Protein AF-A0A0Q0VVP1-F1 (afdb_monomer)

Radius of gyration: 11.6 Å; Cα contacts (8 Å, |Δi|>4): 82; chains: 1; bounding box: 25×30×28 Å

Foldseek 3Di:
DDDQPPWDWDDPCQQCPDPVDGHPPVDDPVVQVVCCVVVNADHWDDPDPPDTIDISVRSVVSVVVVVVD

Structure (mmCIF, N/CA/C/O backbone):
data_AF-A0A0Q0VVP1-F1
#
_entry.id   AF-A0A0Q0VVP1-F1
#
loop_
_atom_site.group_PDB
_atom_site.id
_atom_site.type_symbol
_atom_site.label_atom_id
_atom_site.label_alt_id
_atom_site.label_comp_id
_atom_site.label_asym_id
_atom_site.label_entity_id
_atom_site.label_seq_id
_atom_site.pdbx_PDB_ins_code
_atom_site.Cartn_x
_atom_site.Cartn_y
_atom_site.Cartn_z
_atom_site.occupancy
_atom_site.B_iso_or_equiv
_atom_site.auth_seq_id
_atom_site.auth_comp_id
_atom_site.auth_asym_id
_atom_site.auth_atom_id
_atom_site.pdbx_PDB_model_num
ATOM 1 N N . MET A 1 1 ? 2.226 -3.100 -19.550 1.00 50.34 1 MET A N 1
ATOM 2 C CA . MET A 1 1 ? 1.712 -2.352 -18.381 1.00 50.34 1 MET A CA 1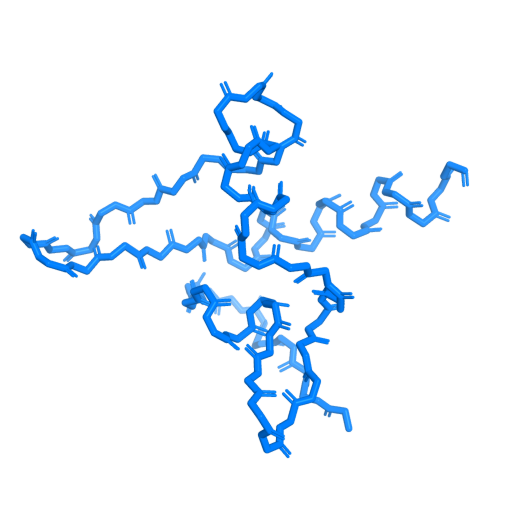
ATOM 3 C C . MET A 1 1 ? 0.670 -3.213 -17.686 1.00 50.34 1 MET A C 1
ATOM 5 O O . MET A 1 1 ? -0.199 -3.738 -18.370 1.00 50.34 1 MET A O 1
ATOM 9 N N . LYS A 1 2 ? 0.788 -3.453 -16.373 1.00 60.69 2 LYS A N 1
ATOM 10 C CA . LYS A 1 2 ? -0.243 -4.184 -15.619 1.00 60.69 2 LYS A CA 1
ATOM 11 C C . LYS A 1 2 ? -1.348 -3.194 -15.262 1.00 60.69 2 LYS A C 1
ATOM 13 O O . LYS A 1 2 ? -1.124 -2.303 -14.450 1.00 60.69 2 LYS A O 1
ATOM 18 N N . ASN A 1 3 ? -2.505 -3.339 -15.896 1.00 72.25 3 ASN A N 1
ATOM 19 C CA . ASN A 1 3 ? -3.669 -2.519 -15.585 1.00 72.25 3 ASN A CA 1
ATOM 20 C C . ASN A 1 3 ? -4.235 -2.929 -14.222 1.00 72.25 3 ASN A C 1
ATOM 22 O O . ASN A 1 3 ? -4.272 -4.116 -13.887 1.00 72.25 3 ASN A O 1
ATOM 26 N N . LEU A 1 4 ? -4.662 -1.942 -13.430 1.00 80.81 4 LEU A N 1
ATOM 27 C CA . LEU A 1 4 ? -5.473 -2.217 -12.248 1.00 80.81 4 LEU A CA 1
ATOM 28 C C . LEU A 1 4 ? -6.793 -2.857 -12.707 1.00 80.81 4 LEU A C 1
ATOM 30 O O . LEU A 1 4 ? -7.376 -2.351 -13.671 1.00 80.81 4 LEU A O 1
ATOM 34 N N . PRO A 1 5 ? -7.286 -3.911 -12.028 1.00 86.38 5 PRO A N 1
ATOM 35 C CA . PRO A 1 5 ? -8.634 -4.427 -12.277 1.00 86.38 5 PRO A CA 1
ATOM 36 C C . PRO A 1 5 ? -9.679 -3.317 -12.086 1.00 86.38 5 PRO A C 1
ATOM 38 O O . PRO A 1 5 ? -9.359 -2.272 -11.519 1.00 86.38 5 PRO A O 1
ATOM 41 N N . GLU A 1 6 ? -10.904 -3.500 -12.585 1.00 87.44 6 GLU A N 1
ATOM 42 C CA . GLU A 1 6 ? -11.951 -2.473 -12.466 1.00 87.44 6 GLU A CA 1
ATOM 43 C C . GLU A 1 6 ? -12.335 -2.189 -11.015 1.00 87.44 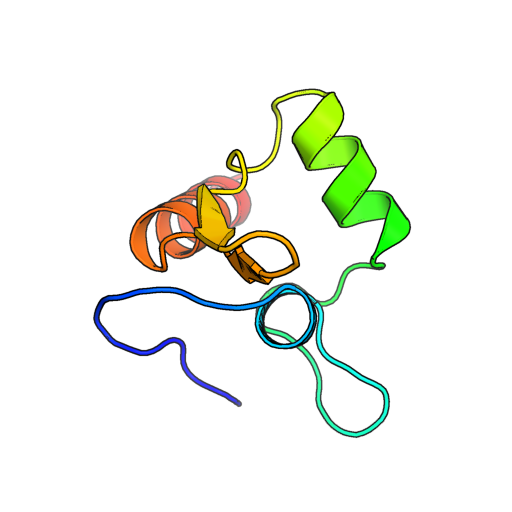6 GLU A C 1
ATOM 45 O O . GLU A 1 6 ? -12.389 -1.027 -10.617 1.00 87.44 6 GLU A O 1
ATOM 50 N N . GLU A 1 7 ? -12.486 -3.242 -10.216 1.00 92.19 7 GLU A N 1
ATOM 51 C CA . GLU A 1 7 ? -12.883 -3.174 -8.813 1.00 92.19 7 GLU A CA 1
ATOM 52 C C . GLU A 1 7 ? -12.115 -4.206 -7.966 1.00 92.19 7 GLU A C 1
ATOM 54 O O . GLU A 1 7 ? -11.338 -5.022 -8.473 1.00 92.19 7 GLU A O 1
ATOM 59 N N . GLY A 1 8 ? -12.319 -4.163 -6.646 1.00 94.00 8 GLY A N 1
ATOM 60 C CA . GLY A 1 8 ? -11.741 -5.107 -5.690 1.00 94.00 8 GLY A CA 1
ATOM 61 C C . GLY A 1 8 ? -10.507 -4.573 -4.962 1.00 94.00 8 GLY A C 1
ATOM 62 O O . GLY A 1 8 ? -10.437 -3.398 -4.591 1.00 94.00 8 GLY A O 1
ATOM 63 N N . PHE A 1 9 ? -9.532 -5.453 -4.714 1.00 95.38 9 PHE A N 1
ATOM 64 C CA . PHE A 1 9 ? -8.376 -5.160 -3.866 1.00 95.38 9 PHE A CA 1
ATOM 65 C C . PHE A 1 9 ? -7.051 -5.535 -4.522 1.00 95.38 9 PHE A C 1
ATOM 67 O O . PHE A 1 9 ? -6.920 -6.580 -5.156 1.00 95.38 9 PHE A O 1
ATOM 74 N N . VAL A 1 10 ? -6.034 -4.713 -4.278 1.00 94.81 10 VAL A N 1
ATOM 75 C CA . VAL A 1 10 ? -4.659 -4.936 -4.728 1.00 94.81 10 VAL A CA 1
ATOM 76 C C . VAL A 1 10 ? -3.692 -5.049 -3.559 1.00 94.81 10 VAL A C 1
ATOM 78 O O . VAL A 1 10 ? -3.870 -4.467 -2.487 1.00 94.81 10 VAL A O 1
ATOM 81 N N . ARG A 1 11 ? -2.640 -5.839 -3.758 1.00 94.69 11 ARG A N 1
ATOM 82 C CA . ARG A 1 11 ? -1.554 -6.028 -2.792 1.00 94.69 11 ARG A CA 1
ATOM 83 C C . ARG A 1 11 ? -0.443 -5.016 -3.038 1.00 94.69 11 ARG A C 1
ATOM 85 O O . ARG A 1 11 ? -0.277 -4.511 -4.142 1.00 94.69 11 ARG A O 1
ATOM 92 N N . LEU A 1 12 ? 0.391 -4.809 -2.020 1.00 94.44 12 LEU A N 1
ATOM 93 C CA . LEU A 1 12 ? 1.528 -3.889 -2.090 1.00 94.44 12 LEU A CA 1
ATOM 94 C C . LEU A 1 12 ? 2.410 -4.136 -3.321 1.00 94.44 12 LEU A C 1
ATOM 96 O O . LEU A 1 12 ? 2.680 -3.198 -4.055 1.00 94.44 12 LEU A O 1
ATOM 100 N N . SER A 1 13 ? 2.772 -5.390 -3.606 1.00 92.25 13 SER A N 1
ATOM 101 C CA . SER A 1 13 ? 3.590 -5.757 -4.773 1.00 92.25 13 SER A CA 1
ATOM 102 C C . SER A 1 13 ? 2.954 -5.420 -6.126 1.00 92.25 13 SER A C 1
ATOM 104 O O . SER A 1 13 ? 3.675 -5.269 -7.102 1.00 92.25 13 SER A O 1
ATOM 106 N N . GLN A 1 14 ? 1.627 -5.296 -6.211 1.00 92.81 14 GLN A N 1
ATOM 107 C CA . GLN A 1 14 ? 0.947 -4.840 -7.429 1.00 92.81 14 GLN A CA 1
ATOM 108 C C . GLN A 1 14 ? 0.971 -3.311 -7.546 1.00 92.81 14 GLN A C 1
ATOM 110 O O . GLN A 1 14 ? 1.004 -2.784 -8.653 1.00 92.81 14 GLN A O 1
ATOM 115 N N . ILE A 1 15 ? 0.981 -2.605 -6.412 1.00 93.88 15 ILE A N 1
ATOM 116 C CA . ILE A 1 15 ? 1.035 -1.141 -6.365 1.00 93.88 15 ILE A CA 1
ATOM 117 C C . ILE A 1 15 ? 2.444 -0.659 -6.709 1.00 93.88 15 ILE A C 1
ATOM 119 O O . ILE A 1 15 ? 2.599 0.103 -7.654 1.00 93.88 15 ILE A O 1
ATOM 123 N N . ILE A 1 16 ? 3.460 -1.129 -5.976 1.00 93.94 16 ILE A N 1
ATOM 124 C CA . ILE A 1 16 ? 4.850 -0.661 -6.123 1.00 93.94 16 ILE A CA 1
ATOM 125 C C . ILE A 1 16 ? 5.665 -1.438 -7.161 1.00 93.94 16 ILE A C 1
ATOM 127 O O . ILE A 1 16 ? 6.715 -0.985 -7.605 1.00 93.94 16 ILE A O 1
ATOM 131 N N . GLY A 1 17 ? 5.179 -2.614 -7.552 1.00 91.00 17 GLY A N 1
ATOM 132 C CA . GLY A 1 17 ? 5.906 -3.533 -8.416 1.00 91.00 17 GLY A CA 1
ATOM 133 C C . GLY A 1 17 ? 6.816 -4.476 -7.646 1.00 91.00 17 GLY A C 1
ATOM 134 O O . GLY A 1 17 ? 6.856 -4.520 -6.412 1.00 91.00 17 GLY A O 1
ATOM 135 N N . ASN A 1 18 ? 7.543 -5.278 -8.405 1.00 88.38 18 ASN A N 1
ATOM 136 C CA . ASN A 1 18 ? 8.557 -6.194 -7.915 1.00 88.38 18 ASN A CA 1
ATOM 137 C C . ASN A 1 18 ? 9.774 -6.164 -8.855 1.00 88.38 18 ASN A C 1
ATOM 139 O O . ASN A 1 18 ? 9.876 -5.307 -9.728 1.00 88.38 18 ASN A O 1
ATOM 143 N N . LYS A 1 19 ? 10.715 -7.093 -8.657 1.00 83.44 19 LYS A N 1
ATOM 144 C CA . LYS A 1 19 ? 11.927 -7.192 -9.481 1.00 83.44 19 LYS A CA 1
ATOM 145 C C . LYS A 1 19 ? 11.616 -7.464 -10.959 1.00 83.44 19 LYS A C 1
ATOM 147 O O . LYS A 1 19 ? 12.358 -7.015 -11.823 1.00 83.44 19 LYS A O 1
ATOM 152 N N . ASP A 1 20 ? 10.533 -8.189 -11.225 1.00 86.19 20 ASP A N 1
ATOM 153 C CA . ASP A 1 20 ? 10.203 -8.704 -12.557 1.00 86.19 20 ASP A CA 1
ATOM 154 C C . ASP A 1 20 ? 9.273 -7.771 -13.342 1.00 86.19 20 ASP A C 1
ATOM 156 O O . ASP A 1 20 ? 9.217 -7.832 -14.568 1.00 86.19 20 ASP A O 1
ATOM 160 N N . ALA A 1 21 ? 8.513 -6.919 -12.651 1.00 84.44 21 ALA A N 1
ATOM 161 C CA . ALA A 1 21 ? 7.555 -6.019 -13.268 1.00 84.44 21 ALA A CA 1
ATOM 162 C C . ALA A 1 21 ? 7.391 -4.712 -12.472 1.00 84.44 21 ALA A C 1
ATOM 164 O O . ALA A 1 21 ? 7.224 -4.750 -11.247 1.00 84.44 21 ALA A O 1
ATOM 165 N N . PRO A 1 22 ? 7.340 -3.555 -13.159 1.00 86.50 22 PRO A N 1
ATOM 166 C CA . PRO A 1 22 ? 7.020 -2.292 -12.514 1.00 86.50 22 PRO A CA 1
ATOM 167 C C . PRO A 1 22 ? 5.579 -2.298 -11.992 1.00 86.50 22 PRO A C 1
ATOM 169 O O . PRO A 1 22 ? 4.680 -2.916 -12.574 1.00 86.50 22 PRO A O 1
ATOM 172 N N . GLY A 1 23 ? 5.376 -1.601 -10.878 1.00 90.44 23 GLY A N 1
ATOM 173 C CA . GLY A 1 23 ? 4.057 -1.357 -10.314 1.00 90.44 23 GLY A CA 1
ATOM 174 C C . GLY A 1 23 ? 3.346 -0.208 -11.002 1.00 90.44 23 GLY A C 1
ATOM 175 O O . GLY A 1 23 ? 3.906 0.484 -11.848 1.00 90.44 23 GLY A O 1
ATOM 176 N N . VAL A 1 24 ? 2.105 0.013 -10.586 1.00 91.44 24 VAL A N 1
ATOM 177 C CA . VAL A 1 24 ? 1.312 1.163 -11.031 1.00 91.44 24 VAL A CA 1
ATOM 178 C C . VAL A 1 24 ? 1.907 2.475 -10.506 1.00 91.44 24 VAL A C 1
ATOM 180 O O . VAL A 1 24 ? 1.885 3.485 -11.197 1.00 91.44 24 VAL A O 1
ATOM 183 N N . LEU A 1 25 ? 2.483 2.445 -9.303 1.00 90.88 25 LEU A N 1
ATOM 184 C CA . LEU A 1 25 ? 3.235 3.541 -8.701 1.00 90.88 25 LEU A CA 1
ATOM 185 C C . LEU A 1 25 ? 4.681 3.073 -8.497 1.00 90.88 25 LEU A C 1
ATOM 187 O O . LEU A 1 25 ? 4.933 2.354 -7.531 1.00 90.88 25 LEU A O 1
ATOM 191 N N . PRO A 1 26 ? 5.641 3.443 -9.365 1.00 88.50 26 PRO A N 1
ATOM 192 C CA . PRO A 1 26 ? 7.016 2.942 -9.317 1.00 88.50 26 PRO A CA 1
ATOM 193 C C . PRO A 1 26 ? 7.839 3.615 -8.202 1.00 88.50 26 PRO A C 1
ATOM 195 O O . PRO A 1 26 ? 8.865 4.243 -8.445 1.00 88.50 26 PRO A O 1
ATOM 198 N N . ILE A 1 27 ? 7.382 3.494 -6.956 1.00 92.12 27 ILE A N 1
ATOM 199 C CA . ILE A 1 27 ? 8.042 4.015 -5.757 1.00 92.12 27 ILE A CA 1
ATOM 200 C C . ILE A 1 27 ? 8.442 2.878 -4.825 1.00 92.12 27 ILE A C 1
ATOM 202 O O . ILE A 1 27 ? 7.883 1.785 -4.856 1.00 92.12 27 ILE A O 1
ATOM 206 N N . SER A 1 28 ? 9.419 3.126 -3.956 1.00 92.88 28 SER A N 1
ATOM 207 C CA . SER A 1 28 ? 9.891 2.094 -3.036 1.00 92.88 28 SER A CA 1
ATOM 208 C C . SER A 1 28 ? 8.825 1.711 -2.002 1.00 92.88 28 SER A C 1
ATOM 210 O O . SER A 1 28 ? 8.006 2.526 -1.569 1.00 92.88 28 SER A O 1
ATOM 212 N N . ARG A 1 29 ? 8.891 0.461 -1.523 1.00 94.94 29 ARG A N 1
ATOM 213 C CA . ARG A 1 29 ? 8.051 -0.040 -0.422 1.00 94.94 29 ARG A CA 1
ATOM 214 C C . ARG A 1 29 ? 8.060 0.889 0.787 1.00 94.94 29 ARG A C 1
ATOM 216 O O . ARG A 1 29 ? 7.011 1.148 1.370 1.00 94.94 29 ARG A O 1
ATOM 223 N N . SER A 1 30 ? 9.247 1.342 1.173 1.00 95.38 30 SER A N 1
ATOM 224 C CA . SER A 1 30 ? 9.456 2.187 2.345 1.00 95.38 30 SER A CA 1
ATOM 225 C C . SER A 1 30 ? 8.741 3.525 2.186 1.00 95.38 30 SER A C 1
ATOM 227 O O . SER A 1 30 ? 8.029 3.936 3.095 1.00 95.38 30 SER A O 1
ATOM 229 N N . SER A 1 31 ? 8.862 4.149 1.009 1.00 95.94 31 SER A N 1
ATOM 230 C CA . SER A 1 31 ? 8.187 5.411 0.691 1.00 95.94 31 SER A CA 1
ATOM 231 C C . SER A 1 31 ? 6.666 5.253 0.703 1.00 95.94 31 SER A C 1
ATOM 233 O O . SER A 1 31 ? 5.967 6.055 1.320 1.00 95.94 31 SER A O 1
ATOM 235 N N . PHE A 1 32 ? 6.148 4.166 0.118 1.00 95.94 32 PHE A N 1
ATOM 236 C CA . PHE A 1 32 ? 4.714 3.890 0.146 1.00 95.94 32 PHE A CA 1
ATOM 237 C C . PHE A 1 32 ? 4.189 3.716 1.578 1.00 95.94 32 PHE A C 1
ATOM 239 O O . PHE A 1 32 ? 3.209 4.340 1.973 1.00 95.94 32 PHE A O 1
ATOM 246 N N . LEU A 1 33 ? 4.856 2.912 2.407 1.00 95.12 33 LEU A N 1
ATOM 247 C CA . LEU A 1 33 ? 4.414 2.698 3.787 1.00 95.12 33 LEU A CA 1
ATOM 248 C C . LEU A 1 33 ? 4.568 3.949 4.667 1.00 95.12 33 LEU A C 1
ATOM 250 O O . LEU A 1 3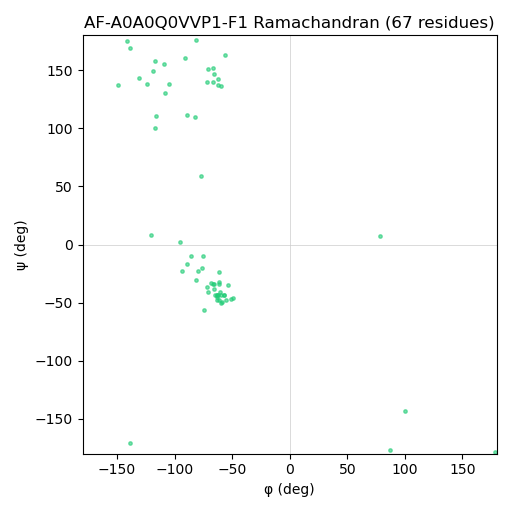3 ? 3.727 4.171 5.538 1.00 95.12 33 LEU A O 1
ATOM 254 N N . ALA A 1 34 ? 5.593 4.774 4.432 1.00 97.06 34 ALA A N 1
ATOM 255 C CA . ALA A 1 34 ? 5.748 6.063 5.102 1.00 97.06 34 ALA A CA 1
ATOM 256 C C . ALA A 1 34 ? 4.595 7.011 4.746 1.00 97.06 34 ALA A C 1
ATOM 258 O O . ALA A 1 34 ? 3.932 7.514 5.649 1.00 97.06 34 ALA A O 1
ATOM 259 N N . GLY A 1 35 ? 4.260 7.136 3.456 1.00 95.75 35 GLY A N 1
ATOM 260 C CA . GLY A 1 35 ? 3.123 7.939 3.004 1.00 95.75 35 GLY A CA 1
ATOM 261 C C . GLY A 1 35 ? 1.781 7.448 3.555 1.00 95.75 35 GLY A C 1
ATOM 262 O O . GLY A 1 35 ? 0.914 8.256 3.872 1.00 95.75 35 GLY A O 1
ATOM 263 N N . VAL A 1 36 ? 1.607 6.134 3.741 1.00 96.69 36 VAL A N 1
ATOM 264 C CA . VAL A 1 36 ? 0.424 5.575 4.424 1.00 96.69 36 VA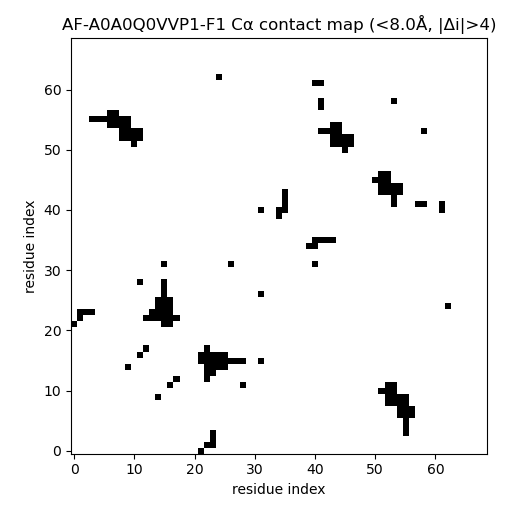L A CA 1
ATOM 265 C C . VAL A 1 36 ? 0.387 5.999 5.894 1.00 96.69 36 VAL A C 1
ATOM 267 O O . VAL A 1 36 ? -0.671 6.369 6.399 1.00 96.69 36 VAL A O 1
ATOM 270 N N . ARG A 1 37 ? 1.530 5.959 6.592 1.00 96.06 37 ARG A N 1
ATOM 271 C CA . ARG A 1 37 ? 1.635 6.371 8.002 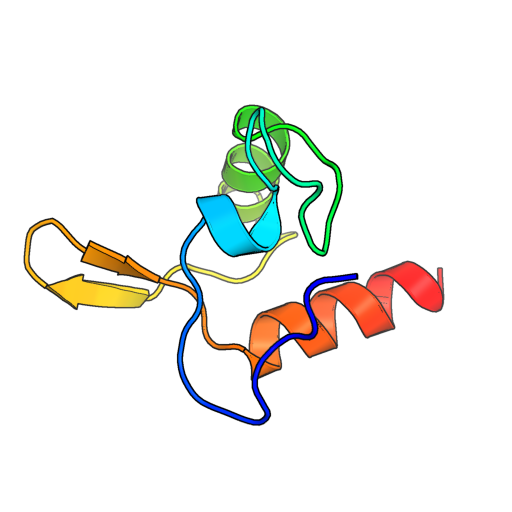1.00 96.06 37 ARG A CA 1
ATOM 2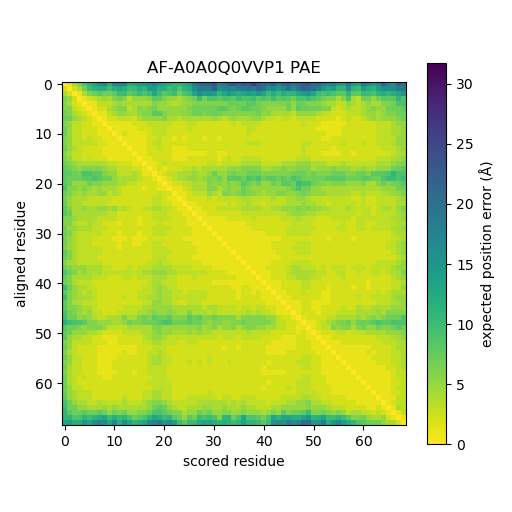72 C C . ARG A 1 37 ? 1.387 7.870 8.185 1.00 96.06 37 ARG A C 1
ATOM 274 O O . ARG A 1 37 ? 0.750 8.255 9.155 1.00 96.06 37 ARG A O 1
ATOM 281 N N . GLU A 1 38 ? 1.866 8.686 7.253 1.00 96.25 38 GLU A N 1
ATOM 282 C CA . GLU A 1 38 ? 1.679 10.144 7.221 1.00 96.25 38 GLU A CA 1
ATOM 283 C C . GLU A 1 38 ? 0.266 10.556 6.778 1.00 96.25 38 GLU A C 1
ATOM 285 O O . GLU A 1 38 ? -0.095 11.724 6.870 1.00 96.25 38 GLU A O 1
ATOM 290 N N . GLY A 1 39 ? -0.551 9.614 6.293 1.00 94.75 39 GLY A N 1
ATOM 291 C CA . GLY A 1 39 ? -1.895 9.891 5.785 1.00 94.75 39 GLY A CA 1
ATOM 292 C C . GLY A 1 39 ? -1.928 10.475 4.369 1.00 94.75 39 GLY A C 1
ATOM 293 O O . GLY A 1 39 ? -3.000 10.836 3.888 1.00 94.75 39 GLY A O 1
ATOM 294 N N . ARG A 1 40 ? -0.785 10.534 3.673 1.00 93.50 40 ARG A N 1
ATOM 295 C CA . ARG A 1 40 ? -0.699 10.941 2.262 1.00 93.50 40 ARG A CA 1
ATOM 296 C C . ARG A 1 40 ? -1.272 9.879 1.322 1.00 93.50 40 ARG A C 1
ATOM 298 O O . ARG A 1 40 ? -1.900 10.220 0.325 1.00 93.50 40 ARG A O 1
ATOM 305 N N . PHE A 1 41 ? -1.066 8.601 1.642 1.00 96.00 41 PHE A N 1
ATOM 306 C CA . PHE A 1 41 ? -1.514 7.452 0.846 1.00 96.00 41 PHE A CA 1
ATOM 307 C C . PHE A 1 41 ? -2.664 6.697 1.524 1.00 96.00 41 PHE A C 1
ATOM 309 O O . PHE A 1 41 ? -2.802 6.756 2.750 1.00 96.00 41 PHE A O 1
ATOM 316 N N . PRO A 1 42 ? -3.500 5.972 0.755 1.00 96.44 42 PRO A N 1
ATOM 317 C CA . PRO A 1 42 ? -4.698 5.346 1.292 1.00 96.44 42 PRO A CA 1
ATOM 318 C C . PRO A 1 42 ? -4.375 4.298 2.356 1.00 96.44 42 PRO A C 1
ATOM 320 O O . PRO A 1 42 ? -3.412 3.529 2.254 1.00 96.44 42 PRO A O 1
ATOM 323 N N . LYS A 1 43 ? -5.222 4.250 3.387 1.00 95.75 43 LYS A N 1
ATOM 324 C CA . LYS A 1 43 ? -5.075 3.298 4.487 1.00 95.75 43 LYS A CA 1
ATOM 325 C C . LYS A 1 43 ? -5.296 1.862 3.988 1.00 95.75 43 LYS A C 1
ATOM 327 O O . LYS A 1 43 ? -6.196 1.623 3.184 1.00 95.75 43 LYS A O 1
ATOM 332 N N . PRO A 1 44 ? -4.502 0.894 4.468 1.00 96.06 44 PRO A N 1
ATOM 333 C CA . PRO A 1 44 ? -4.701 -0.503 4.133 1.00 96.06 44 PRO A CA 1
ATOM 334 C C . PRO A 1 44 ? -5.951 -1.087 4.795 1.00 96.06 44 PRO A C 1
ATOM 336 O O . PRO A 1 44 ? -6.277 -0.757 5.934 1.00 96.06 44 PRO A O 1
ATOM 339 N N . VAL A 1 45 ? -6.546 -2.073 4.131 1.00 96.31 45 VAL A N 1
ATOM 340 C CA . VAL A 1 45 ? -7.598 -2.943 4.662 1.00 96.31 45 VAL A CA 1
ATOM 341 C C . VAL A 1 45 ? -7.011 -4.319 4.984 1.00 96.31 45 VAL A C 1
ATOM 343 O O . VAL A 1 45 ? -6.191 -4.870 4.239 1.00 96.31 45 VAL A O 1
ATOM 346 N N . LYS A 1 46 ? -7.412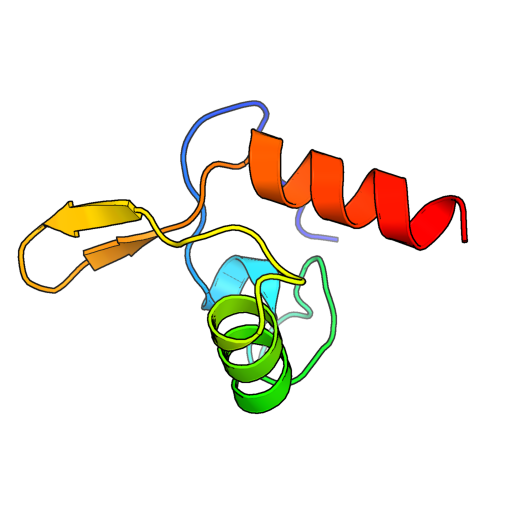 -4.894 6.120 1.00 95.31 46 LYS A N 1
ATOM 347 C CA . LYS A 1 46 ? -7.061 -6.266 6.499 1.00 95.31 46 LYS A CA 1
ATOM 348 C C . LYS A 1 46 ? -8.111 -7.225 5.945 1.00 95.31 46 LYS A C 1
ATOM 350 O O . LYS A 1 46 ? -9.230 -7.242 6.431 1.00 95.31 46 LYS A O 1
ATOM 355 N N . LEU A 1 47 ? -7.730 -8.048 4.968 1.00 93.75 47 LEU A N 1
ATOM 356 C CA . LEU A 1 47 ? -8.586 -9.129 4.448 1.00 93.75 47 LEU A CA 1
ATOM 357 C C . LEU A 1 47 ? -8.459 -10.420 5.274 1.00 93.75 47 LEU A C 1
ATOM 359 O O . LEU A 1 47 ? -9.195 -11.376 5.072 1.00 93.75 47 LEU A O 1
ATOM 363 N N . GLY A 1 48 ? -7.490 -10.473 6.189 1.00 92.56 48 GLY A N 1
ATOM 364 C CA . GLY A 1 48 ? -7.281 -11.590 7.101 1.00 92.56 48 GLY A CA 1
ATOM 365 C C . GLY A 1 48 ? -6.065 -11.360 7.992 1.00 92.56 48 GLY A C 1
ATOM 366 O O . GLY A 1 48 ? -5.366 -10.351 7.869 1.00 92.56 48 GLY A O 1
ATOM 367 N N . LYS A 1 49 ? -5.756 -12.330 8.861 1.00 92.25 49 LYS A N 1
ATOM 368 C CA . LYS A 1 49 ? -4.705 -12.212 9.893 1.00 92.25 49 LYS A CA 1
ATOM 369 C C . LYS A 1 49 ? -3.330 -11.797 9.344 1.00 92.25 49 LYS A C 1
ATOM 371 O O . LYS A 1 49 ? -2.599 -11.065 10.003 1.00 92.25 49 LYS A O 1
ATOM 376 N N . ARG A 1 50 ? -2.972 -12.242 8.132 1.00 92.06 50 ARG A N 1
ATOM 377 C CA . ARG A 1 50 ? -1.683 -11.941 7.470 1.00 92.06 50 ARG A CA 1
ATOM 378 C C . ARG A 1 50 ? -1.838 -11.219 6.129 1.00 92.06 50 ARG A C 1
ATOM 380 O O . ARG A 1 50 ? -0.854 -11.040 5.415 1.00 92.06 50 ARG A O 1
ATOM 387 N N . THR A 1 51 ? -3.054 -10.792 5.790 1.00 94.44 51 THR A N 1
ATOM 388 C CA . THR A 1 51 ? -3.363 -10.249 4.466 1.00 94.44 51 THR A CA 1
ATOM 389 C C . THR A 1 51 ? -3.766 -8.792 4.574 1.00 94.44 51 THR A C 1
ATOM 391 O O . THR A 1 51 ? -4.838 -8.460 5.073 1.00 94.44 51 THR A O 1
ATOM 394 N N . THR A 1 52 ? -2.889 -7.929 4.075 1.00 95.50 52 THR A N 1
ATOM 395 C CA . THR A 1 52 ? -3.129 -6.495 3.923 1.00 95.50 52 THR A CA 1
ATOM 396 C C . THR A 1 52 ? -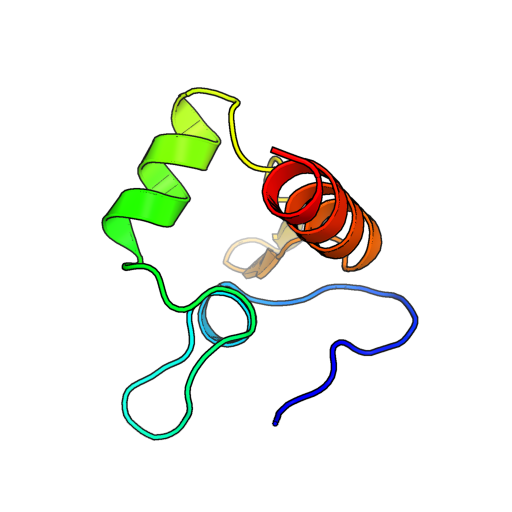3.301 -6.181 2.442 1.00 95.50 52 THR A C 1
ATOM 398 O O . THR A 1 52 ? -2.461 -6.594 1.635 1.00 95.50 52 THR A O 1
ATOM 401 N N . ALA A 1 53 ? -4.355 -5.453 2.096 1.00 96.69 53 ALA A N 1
ATOM 402 C CA . ALA A 1 53 ? -4.646 -5.028 0.737 1.00 96.69 53 ALA A CA 1
ATOM 403 C C . ALA A 1 53 ? -5.153 -3.581 0.711 1.00 96.69 53 ALA A C 1
ATOM 405 O O . ALA A 1 53 ? -5.440 -2.997 1.753 1.00 96.69 53 ALA A O 1
ATOM 406 N N . TRP A 1 54 ? -5.247 -3.009 -0.482 1.00 96.62 54 TRP A N 1
ATOM 407 C CA . TRP A 1 54 ? -5.777 -1.673 -0.721 1.00 96.62 54 TRP A CA 1
ATOM 408 C C . TRP A 1 54 ? -6.926 -1.760 -1.717 1.00 96.62 54 TRP A C 1
ATOM 410 O O . TRP A 1 54 ? -6.799 -2.506 -2.691 1.00 96.62 54 TRP A O 1
ATOM 420 N N . PRO A 1 55 ? -8.025 -1.021 -1.505 1.00 96.44 55 PRO A N 1
ATOM 421 C CA . PRO A 1 55 ? -9.071 -0.909 -2.508 1.00 96.44 55 PRO A CA 1
ATOM 422 C C . PRO A 1 55 ? -8.501 -0.317 -3.796 1.00 96.44 55 PRO A C 1
ATOM 424 O O . PRO A 1 55 ? -7.736 0.651 -3.761 1.00 96.44 55 PRO A O 1
ATOM 427 N N . VAL A 1 56 ? -8.888 -0.890 -4.932 1.00 95.50 56 VAL A N 1
ATOM 428 C CA . VAL A 1 56 ? -8.495 -0.386 -6.255 1.00 95.50 56 VAL A CA 1
ATOM 429 C C . VAL A 1 56 ? -8.910 1.073 -6.427 1.00 95.50 56 VAL A C 1
ATOM 431 O O . VAL A 1 56 ? -8.107 1.885 -6.883 1.00 95.50 56 VAL A O 1
ATOM 434 N N . GLU A 1 57 ? -10.131 1.414 -6.014 1.00 95.50 57 GLU A N 1
ATOM 435 C CA . GLU A 1 57 ? -10.677 2.770 -6.096 1.00 95.50 57 GLU A CA 1
ATOM 436 C C . GLU A 1 57 ? -9.778 3.791 -5.391 1.00 95.50 57 GLU A C 1
ATOM 438 O O . GLU A 1 57 ? -9.414 4.809 -5.976 1.00 95.50 57 GLU A O 1
ATOM 443 N N . SER A 1 58 ? -9.333 3.496 -4.167 1.00 95.56 58 SER A N 1
ATOM 444 C CA . SER A 1 58 ? -8.479 4.411 -3.407 1.00 95.56 58 SER A CA 1
ATOM 445 C C . SER A 1 58 ? -7.107 4.608 -4.057 1.00 95.56 58 SER A C 1
ATOM 447 O O . SER A 1 58 ? -6.542 5.698 -3.991 1.00 95.56 58 SER A O 1
ATOM 449 N N . ILE A 1 59 ? -6.562 3.570 -4.699 1.00 95.19 59 ILE A N 1
ATOM 450 C CA . ILE A 1 59 ? -5.304 3.675 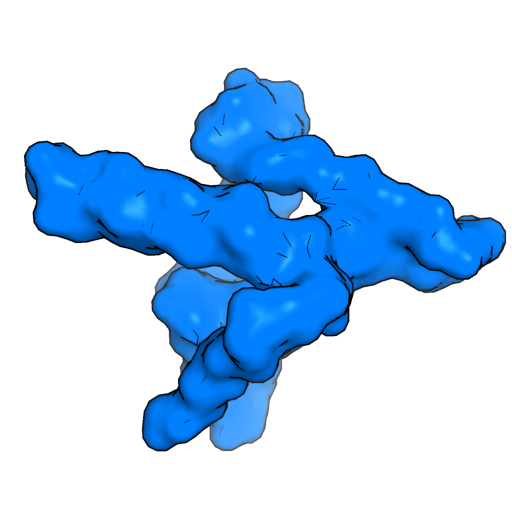-5.450 1.00 95.19 59 ILE A CA 1
ATOM 451 C C . ILE A 1 59 ? -5.500 4.495 -6.730 1.00 95.19 59 ILE A C 1
ATOM 453 O O . ILE A 1 59 ? -4.660 5.335 -7.041 1.00 95.19 59 ILE A O 1
ATOM 457 N N . ARG A 1 60 ? -6.614 4.315 -7.447 1.00 93.50 60 ARG A N 1
ATOM 458 C CA . ARG A 1 60 ? -6.956 5.146 -8.614 1.00 93.50 60 ARG A CA 1
ATOM 459 C C . ARG A 1 60 ? -7.139 6.612 -8.229 1.00 93.50 60 ARG A C 1
ATOM 461 O O . ARG A 1 60 ? -6.601 7.480 -8.908 1.00 93.50 60 ARG A O 1
ATOM 468 N N . ALA A 1 61 ? -7.833 6.883 -7.125 1.00 94.19 61 ALA A N 1
ATOM 469 C CA . ALA A 1 61 ? -8.007 8.233 -6.598 1.00 94.19 61 ALA A CA 1
ATOM 470 C C . ALA A 1 61 ? -6.662 8.883 -6.238 1.00 94.19 61 ALA A C 1
ATOM 472 O O . ALA A 1 61 ? -6.447 10.051 -6.552 1.00 94.19 61 ALA A O 1
ATOM 473 N N . LEU A 1 62 ? -5.736 8.118 -5.643 1.00 94.00 62 LEU A N 1
ATOM 474 C CA . LEU A 1 62 ? -4.372 8.582 -5.391 1.00 94.00 62 LEU A CA 1
ATOM 475 C C . LEU A 1 62 ? -3.652 8.955 -6.694 1.00 94.00 62 LEU A C 1
ATOM 477 O O . LEU A 1 62 ? -3.108 10.047 -6.789 1.00 94.00 62 LEU A O 1
ATOM 481 N N . ILE A 1 63 ? -3.662 8.073 -7.697 1.00 92.44 63 ILE A N 1
ATOM 482 C CA . ILE A 1 63 ? -2.997 8.326 -8.986 1.00 92.44 63 ILE A CA 1
ATOM 483 C C . ILE A 1 63 ? -3.579 9.568 -9.661 1.00 92.44 63 ILE A C 1
ATOM 485 O O . ILE A 1 63 ? -2.825 10.404 -10.146 1.00 92.44 63 ILE A O 1
ATOM 489 N N . LYS A 1 64 ? -4.909 9.710 -9.655 1.00 93.06 64 LYS A N 1
ATOM 490 C CA . LYS A 1 64 ? -5.586 10.882 -10.211 1.00 93.06 64 LYS A CA 1
ATOM 491 C C . LYS A 1 64 ? -5.132 12.167 -9.515 1.00 93.06 64 LYS A C 1
ATOM 493 O O . LYS A 1 64 ? -4.713 13.096 -10.189 1.00 93.06 64 LYS A O 1
ATOM 498 N N . ARG A 1 65 ? -5.136 12.180 -8.178 1.00 92.81 65 ARG A N 1
ATOM 499 C CA . ARG A 1 65 ? -4.690 13.326 -7.375 1.00 92.81 65 ARG A CA 1
ATOM 500 C C . ARG A 1 65 ? -3.246 13.736 -7.678 1.00 92.81 65 ARG A C 1
ATOM 502 O O . ARG A 1 65 ? -2.974 14.926 -7.738 1.00 92.81 65 ARG A O 1
ATOM 509 N N . GLU A 1 66 ? -2.328 12.780 -7.805 1.00 86.94 66 GLU A N 1
ATOM 510 C CA . GLU A 1 66 ? -0.905 13.078 -8.045 1.00 86.94 66 GLU A CA 1
ATOM 511 C C . GLU A 1 66 ? -0.624 13.414 -9.522 1.00 86.94 66 GLU A C 1
ATOM 513 O O . GLU A 1 66 ? 0.363 14.075 -9.809 1.00 86.94 66 GLU A O 1
ATOM 518 N N . SER A 1 67 ? -1.477 12.985 -10.461 1.00 84.25 67 SER A N 1
ATOM 519 C CA . SER A 1 67 ? -1.379 13.370 -11.878 1.00 84.25 67 SER A CA 1
ATOM 520 C C . SER A 1 67 ? -1.880 14.790 -12.154 1.00 84.25 67 SER A C 1
ATOM 522 O O . SER A 1 67 ? -1.585 15.334 -13.215 1.00 84.25 67 SER A O 1
ATOM 524 N N . GLU A 1 68 ? -2.691 15.347 -11.257 1.00 79.25 68 GLU A N 1
ATOM 525 C CA . GLU A 1 68 ? -3.254 16.699 -11.350 1.00 79.25 68 GLU A CA 1
ATOM 526 C C . GLU A 1 68 ? -2.415 17.735 -10.566 1.00 79.25 68 GLU A C 1
ATOM 528 O O . GLU A 1 68 ? -2.800 18.903 -10.514 1.00 79.25 68 GLU A O 1
ATOM 533 N N . GLN A 1 69 ? -1.295 17.316 -9.955 1.00 59.34 69 GLN A N 1
ATOM 534 C CA . GLN A 1 69 ? -0.348 18.173 -9.223 1.00 59.34 69 GLN A CA 1
ATOM 535 C C . GLN A 1 69 ? 0.842 18.618 -10.069 1.00 59.34 69 GLN A C 1
ATOM 537 O O . GLN A 1 69 ? 1.300 17.832 -10.928 1.00 59.34 69 GLN A O 1
#

Sequence (69 aa):
MKNLPEEGFVRLSQIIGNKDAPGVLPISRSSFLAGVREGRFPKPVKLGKRTTAWPVESIRALIKRESEQ

Secondary structure (DSSP, 8-state):
--PPPSSSEE-HHHHHB-SSSB-SS---HHHHHHHHHTTSSPPPEEEETTEEEEEHHHHHHHHHHHHT-

Mean predicted aligned error: 3.78 Å

Nearest PDB structures (foldseek):
  8c3t-assembly1_A  TM=9.412E-01  e=1.929E-02  Achromobacter xylosoxidans NBRC 15126 = ATCC 27061

Solvent-accessible surface area (backbone atoms only — not comparable to full-atom values): 4217 Å² total; per-residue (Å²): 133,77,75,77,66,94,66,61,72,42,42,64,56,59,40,34,22,57,98,90,43,79,21,76,47,83,49,56,71,66,58,54,54,49,31,32,74,72,63,78,36,72,72,72,45,73,83,47,100,88,38,64,30,31,52,36,63,53,53,51,52,50,53,52,58,61,71,75,104

pLDDT: mean 90.83, std 8.67, range [50.34, 97.06]